Protein AF-A0A0F9FUJ2-F1 (afdb_monomer_lite)

Structure (mmCIF, N/CA/C/O backbone):
data_AF-A0A0F9FUJ2-F1
#
_entry.id   AF-A0A0F9FUJ2-F1
#
loop_
_atom_site.group_PDB
_atom_site.id
_atom_site.type_symbol
_atom_site.label_atom_id
_atom_site.label_alt_id
_atom_site.label_comp_id
_atom_site.label_asym_id
_atom_site.label_entity_id
_atom_site.label_seq_id
_atom_site.pdbx_PDB_ins_code
_atom_site.Cartn_x
_atom_site.Cartn_y
_atom_site.Cartn_z
_atom_site.occupancy
_atom_site.B_iso_or_equiv
_atom_site.auth_seq_id
_atom_site.auth_comp_id
_atom_site.auth_asym_id
_atom_site.auth_atom_id
_atom_site.pdbx_PDB_model_num
ATOM 1 N N . MET A 1 1 ? -7.091 26.805 9.950 1.00 45.78 1 MET A N 1
ATOM 2 C CA . MET A 1 1 ? -6.792 26.039 8.712 1.00 45.78 1 MET A CA 1
ATOM 3 C C . MET A 1 1 ? -6.373 24.570 8.927 1.00 45.78 1 MET A C 1
ATOM 5 O O . MET A 1 1 ? -6.290 23.841 7.948 1.00 45.78 1 MET A O 1
ATOM 9 N N . SER A 1 2 ? -6.128 24.084 10.155 1.00 50.72 2 SER A N 1
ATOM 10 C CA . SER A 1 2 ? -5.623 22.715 10.412 1.00 50.72 2 SER A CA 1
ATOM 11 C C . SER A 1 2 ? -6.694 21.611 10.482 1.00 50.72 2 SER A C 1
ATOM 13 O O . SER A 1 2 ? -6.381 20.450 10.231 1.00 50.72 2 SER A O 1
ATOM 15 N N . ILE A 1 3 ? -7.947 21.951 10.800 1.00 48.38 3 ILE A N 1
ATOM 16 C CA . ILE A 1 3 ? -9.041 20.981 11.002 1.00 48.38 3 ILE A CA 1
ATOM 17 C C . ILE A 1 3 ? -9.506 20.376 9.666 1.00 48.38 3 ILE A C 1
ATOM 19 O O . ILE A 1 3 ? -9.654 19.165 9.548 1.00 48.38 3 ILE A O 1
ATOM 23 N N . GLN A 1 4 ? -9.624 21.200 8.623 1.00 52.62 4 GLN A N 1
ATOM 24 C CA . GLN A 1 4 ? -10.130 20.781 7.311 1.00 52.62 4 GLN A CA 1
ATOM 25 C C . GLN A 1 4 ? -9.221 19.743 6.620 1.00 52.62 4 GLN A C 1
ATOM 27 O O . GLN A 1 4 ? -9.714 18.802 6.007 1.00 52.62 4 GLN A O 1
ATOM 32 N N . ARG A 1 5 ? -7.890 19.845 6.792 1.00 56.22 5 ARG A N 1
ATOM 33 C CA . ARG A 1 5 ? -6.932 18.848 6.270 1.00 56.22 5 ARG A CA 1
ATOM 34 C C . ARG A 1 5 ? -6.957 17.524 7.036 1.00 56.22 5 ARG A C 1
ATOM 36 O O . ARG A 1 5 ? -6.703 16.487 6.433 1.00 56.22 5 ARG A O 1
ATOM 43 N N . LYS A 1 6 ? -7.237 17.546 8.348 1.00 58.53 6 LYS A N 1
ATOM 44 C CA . LYS A 1 6 ? -7.368 16.313 9.146 1.00 58.53 6 LYS A CA 1
ATOM 45 C C . LYS A 1 6 ? -8.558 15.482 8.662 1.00 58.53 6 LYS A C 1
ATOM 47 O O . LYS A 1 6 ? -8.400 14.282 8.478 1.00 58.53 6 LYS A O 1
ATOM 52 N N . ASN A 1 7 ? -9.679 16.136 8.356 1.00 74.50 7 ASN A N 1
ATOM 53 C CA . ASN A 1 7 ? -10.855 15.461 7.803 1.00 74.50 7 ASN A CA 1
ATOM 54 C C . ASN A 1 7 ? -10.595 14.889 6.404 1.00 74.50 7 ASN A C 1
ATOM 56 O O . ASN A 1 7 ? -11.013 13.774 6.126 1.00 74.50 7 ASN A O 1
ATOM 60 N N . GLN A 1 8 ? -9.851 15.598 5.546 1.00 83.38 8 GLN A N 1
ATOM 61 C CA . GLN A 1 8 ? -9.552 15.108 4.196 1.00 83.38 8 GLN A CA 1
ATOM 62 C C . GLN A 1 8 ? -8.716 13.822 4.199 1.00 83.38 8 GLN A C 1
ATOM 64 O O . GLN A 1 8 ? -9.025 12.895 3.457 1.00 83.38 8 GLN A O 1
ATOM 69 N N . LYS A 1 9 ? -7.652 13.751 5.013 1.00 87.06 9 LYS A N 1
ATOM 70 C CA . LYS A 1 9 ? -6.793 12.559 5.025 1.00 87.06 9 LYS A CA 1
ATOM 71 C C . LYS A 1 9 ? -7.545 11.316 5.515 1.00 87.06 9 LYS A C 1
ATOM 73 O O . LYS A 1 9 ? -7.355 10.249 4.944 1.00 87.06 9 LYS A O 1
ATOM 78 N N . ASN A 1 10 ? -8.384 11.466 6.544 1.00 89.44 10 ASN A N 1
ATOM 79 C CA . ASN A 1 10 ? -9.231 10.376 7.033 1.00 89.44 10 ASN A CA 1
ATOM 80 C C . ASN A 1 10 ? -10.231 9.942 5.957 1.00 89.44 10 ASN A C 1
ATOM 82 O O . ASN A 1 10 ? -10.264 8.767 5.621 1.00 89.44 10 ASN A O 1
ATOM 86 N N . ALA A 1 11 ? -10.932 10.895 5.332 1.00 90.81 11 ALA A N 1
ATOM 87 C CA . ALA A 1 11 ? -11.892 10.599 4.270 1.00 90.81 11 ALA A CA 1
ATOM 88 C C . ALA A 1 11 ? -11.256 9.852 3.084 1.00 90.81 11 ALA A C 1
ATOM 90 O O . ALA A 1 11 ? -11.866 8.953 2.519 1.00 90.81 11 ALA A O 1
ATOM 91 N N . ILE A 1 12 ? -10.014 10.181 2.708 1.00 94.25 12 ILE A N 1
ATOM 92 C CA . ILE A 1 12 ? -9.293 9.444 1.657 1.00 94.25 12 ILE A CA 1
ATOM 93 C C . ILE A 1 12 ? -9.009 7.999 2.082 1.00 94.25 12 ILE A C 1
ATOM 95 O O . ILE A 1 12 ? -9.163 7.099 1.262 1.00 94.25 12 ILE A O 1
ATOM 99 N N . LEU A 1 13 ? -8.600 7.763 3.333 1.00 94.19 13 LEU A N 1
ATOM 100 C CA . LEU A 1 13 ? -8.364 6.404 3.830 1.00 94.19 13 LEU A C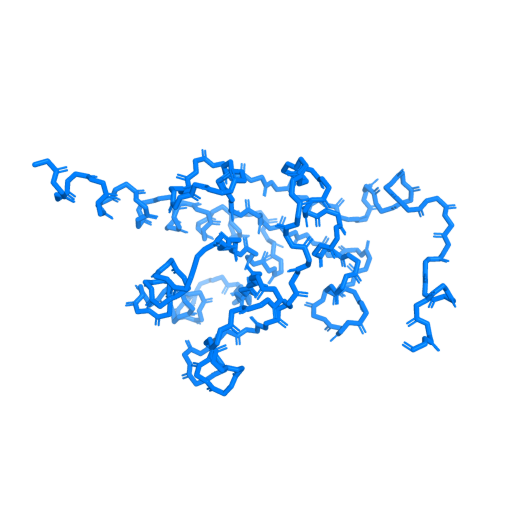A 1
ATOM 101 C C . LEU A 1 13 ? -9.660 5.594 3.921 1.00 94.19 13 LEU A C 1
ATOM 103 O O . LEU A 1 13 ? -9.669 4.438 3.518 1.00 94.19 13 LEU A O 1
ATOM 107 N N . GLU A 1 14 ? -10.742 6.206 4.399 1.00 93.12 14 GLU A N 1
ATOM 108 C CA . GLU A 1 14 ? -12.070 5.590 4.484 1.00 93.12 14 GLU A CA 1
ATOM 109 C C . GLU A 1 14 ? -12.599 5.223 3.092 1.00 93.12 14 GLU A C 1
ATOM 111 O O . GLU A 1 14 ? -12.982 4.080 2.860 1.00 93.12 14 GLU A O 1
ATOM 116 N N . ASN A 1 15 ? -12.517 6.145 2.127 1.00 94.81 15 ASN A N 1
ATOM 117 C CA . ASN A 1 15 ? -12.907 5.876 0.742 1.00 94.81 15 ASN A CA 1
ATOM 118 C C . ASN A 1 15 ? -12.045 4.784 0.101 1.00 94.81 15 ASN A C 1
ATOM 120 O O . ASN A 1 15 ? -12.552 3.963 -0.656 1.00 94.81 15 ASN A O 1
ATOM 124 N N . ALA A 1 16 ? -10.740 4.764 0.383 1.00 96.19 16 ALA A N 1
ATOM 125 C CA . ALA A 1 16 ? -9.858 3.728 -0.137 1.00 96.19 16 ALA A CA 1
ATOM 126 C C . ALA A 1 16 ? -10.161 2.353 0.463 1.00 96.19 16 ALA A C 1
ATOM 128 O O . ALA A 1 16 ? -10.064 1.356 -0.246 1.00 96.19 16 ALA A O 1
ATOM 129 N N . LEU A 1 17 ? -10.532 2.304 1.744 1.00 94.75 17 LEU A N 1
ATOM 130 C CA . LEU A 1 17 ? -10.955 1.075 2.401 1.00 94.75 17 LEU A CA 1
ATOM 131 C C . LEU A 1 17 ? -12.286 0.569 1.830 1.00 94.75 17 LEU A C 1
ATOM 133 O O . LEU A 1 17 ? -12.355 -0.595 1.448 1.00 94.75 17 LEU A O 1
ATOM 137 N N . SER A 1 18 ? -13.285 1.448 1.677 1.00 92.56 18 SER A N 1
ATOM 138 C CA . SER A 1 18 ? -14.558 1.117 1.009 1.00 92.56 18 SER A CA 1
ATOM 139 C C . SER A 1 18 ? -14.305 0.562 -0.389 1.00 92.56 18 SER A C 1
ATOM 141 O O . SER A 1 18 ? -14.780 -0.514 -0.736 1.00 92.56 18 SER A O 1
ATOM 143 N N . LEU A 1 19 ? -13.453 1.236 -1.167 1.00 94.69 19 LEU A N 1
ATOM 144 C CA . LEU A 1 19 ? -13.098 0.790 -2.509 1.00 94.69 19 LEU A CA 1
ATOM 145 C C . LEU A 1 19 ? -12.387 -0.569 -2.496 1.00 94.69 19 LEU A C 1
ATOM 147 O O . LEU A 1 19 ? -12.620 -1.390 -3.383 1.00 94.69 19 LEU A O 1
ATOM 151 N N . ALA A 1 20 ? -11.522 -0.829 -1.511 1.00 94.50 20 ALA A N 1
ATOM 152 C CA . ALA A 1 20 ? -10.864 -2.123 -1.369 1.00 94.50 20 ALA A CA 1
ATOM 153 C C . ALA A 1 20 ? -11.888 -3.240 -1.129 1.00 94.50 20 ALA A C 1
ATOM 155 O O . ALA A 1 20 ? -11.844 -4.253 -1.823 1.00 94.50 20 ALA A O 1
ATOM 156 N N . MET A 1 21 ? -12.853 -3.018 -0.238 1.00 91.25 21 MET A N 1
ATOM 157 C CA . MET A 1 21 ? -13.930 -3.968 0.050 1.00 91.25 21 MET A CA 1
ATOM 158 C C . MET A 1 21 ? -14.839 -4.193 -1.168 1.00 91.25 21 MET A C 1
ATOM 160 O O . MET A 1 21 ? -15.047 -5.331 -1.584 1.00 91.25 21 MET A O 1
ATOM 164 N N . GLU A 1 22 ? -15.308 -3.117 -1.804 1.00 92.31 22 GLU A N 1
ATOM 165 C CA . GLU A 1 22 ? -16.194 -3.162 -2.979 1.00 92.31 22 GLU A CA 1
ATOM 166 C C . GLU A 1 22 ? -15.566 -3.895 -4.170 1.00 92.31 22 GLU A C 1
ATOM 168 O O . GLU A 1 22 ? -16.246 -4.588 -4.927 1.00 92.31 22 GLU A O 1
ATOM 173 N N . THR A 1 23 ? -14.252 -3.752 -4.348 1.00 92.38 23 THR A N 1
ATOM 174 C CA . THR A 1 23 ? -13.517 -4.378 -5.457 1.00 92.38 23 THR A CA 1
ATOM 175 C C . THR A 1 23 ? -13.031 -5.792 -5.144 1.00 92.38 23 THR A C 1
ATOM 177 O O . THR A 1 23 ? -12.441 -6.434 -6.025 1.00 92.38 23 THR A O 1
ATOM 180 N N . GLY A 1 24 ? -13.260 -6.283 -3.921 1.00 91.25 24 GLY A N 1
ATOM 181 C CA . GLY A 1 24 ? -12.705 -7.544 -3.432 1.00 91.25 24 GLY A CA 1
ATOM 182 C C . GLY A 1 24 ? -11.175 -7.539 -3.414 1.00 91.25 24 GLY A C 1
ATOM 183 O O . GLY A 1 24 ? -10.555 -8.547 -3.741 1.00 91.25 24 GLY A O 1
ATOM 184 N N . SER A 1 25 ? -10.564 -6.385 -3.138 1.00 93.75 25 SER A N 1
ATOM 185 C CA . SER A 1 25 ? -9.114 -6.272 -3.006 1.00 93.75 25 SER A CA 1
ATOM 186 C C . SER A 1 25 ? -8.649 -6.936 -1.716 1.00 93.75 25 SER A C 1
ATOM 188 O O . SER A 1 25 ? -9.225 -6.732 -0.653 1.00 93.75 25 SER A O 1
ATOM 190 N N . GLU A 1 26 ? -7.569 -7.700 -1.813 1.00 93.81 26 GLU A N 1
ATOM 191 C CA . GLU A 1 26 ? -6.996 -8.433 -0.687 1.00 93.81 26 GLU A CA 1
ATOM 192 C C . GLU A 1 26 ? -6.340 -7.487 0.326 1.00 93.81 26 GLU A C 1
ATOM 194 O O . GLU A 1 26 ? -6.437 -7.686 1.541 1.00 93.81 26 GLU A O 1
ATOM 199 N N . LYS A 1 27 ? -5.654 -6.453 -0.182 1.00 95.75 27 LYS A N 1
ATOM 200 C CA . LYS A 1 27 ? -4.870 -5.529 0.637 1.00 95.75 27 LYS A CA 1
ATOM 201 C C . LYS A 1 27 ? -5.101 -4.064 0.286 1.00 95.75 27 LYS A C 1
ATOM 203 O O . LYS A 1 27 ? -5.233 -3.685 -0.881 1.00 95.75 27 LYS A O 1
ATOM 208 N N . LEU A 1 28 ? -5.009 -3.227 1.317 1.00 97.44 28 LEU A N 1
ATOM 209 C CA . LEU A 1 28 ? -4.913 -1.774 1.231 1.00 97.44 28 LEU A CA 1
ATOM 210 C C . LEU A 1 28 ? -3.486 -1.332 1.575 1.00 97.44 28 LEU A C 1
ATOM 212 O O . LEU A 1 28 ? -3.028 -1.465 2.708 1.00 97.44 28 LEU A O 1
ATOM 216 N N . PHE A 1 29 ? -2.779 -0.778 0.598 1.00 97.69 29 PHE A N 1
ATOM 217 C CA . PHE A 1 29 ? -1.428 -0.252 0.748 1.00 97.69 29 PHE A CA 1
ATOM 218 C C . PHE A 1 29 ? -1.486 1.248 1.029 1.00 97.69 29 PHE A C 1
ATOM 220 O O . PHE A 1 29 ? -1.960 2.028 0.202 1.00 97.69 29 PHE A O 1
ATOM 227 N N . ILE A 1 30 ? -0.951 1.675 2.171 1.00 96.56 30 ILE A N 1
ATOM 228 C CA . ILE A 1 30 ? -0.904 3.088 2.565 1.00 96.56 30 ILE A CA 1
ATOM 229 C C . ILE A 1 30 ? 0.543 3.564 2.525 1.00 96.56 30 ILE A C 1
ATOM 231 O O . ILE A 1 30 ? 1.384 3.107 3.298 1.00 96.56 30 ILE A O 1
ATOM 235 N N . PHE A 1 31 ? 0.840 4.508 1.639 1.00 94.75 31 PHE A N 1
ATOM 236 C CA . PHE A 1 31 ? 2.177 5.062 1.485 1.00 94.75 31 PHE A CA 1
ATOM 237 C C . PHE A 1 31 ? 2.372 6.284 2.368 1.00 94.75 31 PHE A C 1
ATOM 239 O O . PHE A 1 31 ? 1.623 7.257 2.289 1.00 94.75 31 PHE A O 1
ATOM 246 N N . THR A 1 32 ? 3.441 6.266 3.155 1.00 92.19 32 THR A N 1
ATOM 247 C CA . THR A 1 32 ? 3.859 7.401 3.972 1.00 92.19 32 THR A CA 1
ATOM 248 C C . THR A 1 32 ? 5.206 7.931 3.496 1.00 92.19 32 THR A C 1
ATOM 250 O O . THR A 1 32 ? 6.043 7.193 2.977 1.00 92.19 32 THR A O 1
ATOM 253 N N . ASP A 1 33 ? 5.409 9.240 3.653 1.00 87.62 33 ASP A N 1
ATOM 254 C CA . ASP A 1 33 ? 6.661 9.912 3.274 1.00 87.62 33 ASP A CA 1
ATOM 255 C C . ASP A 1 33 ? 7.446 10.430 4.482 1.00 87.62 33 ASP A C 1
ATOM 257 O O . ASP A 1 33 ? 8.654 10.643 4.388 1.00 87.62 33 ASP A O 1
ATOM 261 N N . THR A 1 34 ? 6.790 10.606 5.632 1.00 86.94 34 THR A N 1
ATOM 262 C CA . THR A 1 34 ? 7.417 11.108 6.859 1.00 86.94 34 THR A CA 1
ATOM 263 C C . THR A 1 34 ? 7.030 10.267 8.068 1.00 86.94 34 THR A C 1
ATOM 265 O O . THR A 1 34 ? 5.980 9.623 8.092 1.00 86.94 34 THR A O 1
ATOM 268 N N . GLU A 1 35 ? 7.844 10.312 9.122 1.00 89.06 35 GLU A N 1
ATOM 269 C CA . GLU A 1 35 ? 7.521 9.648 10.391 1.00 89.06 35 GLU A CA 1
ATOM 270 C C . GLU A 1 35 ? 6.243 10.185 11.027 1.00 89.06 35 GLU A C 1
ATOM 272 O O . GLU A 1 35 ? 5.491 9.438 11.651 1.00 89.06 35 GLU A O 1
ATOM 277 N N . GLN A 1 36 ? 5.988 11.485 10.861 1.00 89.00 36 GLN A N 1
ATOM 278 C CA . GLN A 1 36 ? 4.767 12.112 11.340 1.00 89.00 36 GLN A CA 1
ATOM 279 C C . GLN A 1 36 ? 3.542 11.495 10.660 1.00 89.00 36 GLN A C 1
ATOM 281 O O . GLN A 1 36 ? 2.555 11.211 11.339 1.00 89.00 36 GLN A O 1
ATOM 286 N N . ASP A 1 37 ? 3.619 11.243 9.352 1.00 89.25 37 ASP A N 1
ATOM 287 C CA . ASP A 1 37 ? 2.543 10.588 8.611 1.00 89.25 37 ASP A CA 1
ATOM 288 C C . ASP A 1 37 ? 2.382 9.132 9.033 1.00 89.25 37 ASP A C 1
ATOM 290 O O . ASP A 1 37 ? 1.258 8.717 9.296 1.00 89.25 37 ASP A O 1
ATOM 294 N N . CYS A 1 38 ? 3.482 8.389 9.211 1.00 91.31 38 CYS A N 1
ATOM 295 C CA . CYS A 1 38 ? 3.434 7.037 9.776 1.00 91.31 38 CYS A CA 1
ATOM 296 C C . CYS A 1 38 ? 2.685 7.028 11.108 1.00 91.31 38 CYS A C 1
ATOM 298 O O . CYS A 1 38 ? 1.691 6.326 11.262 1.00 91.31 38 CYS A O 1
ATOM 300 N N . ARG A 1 39 ? 3.125 7.844 12.072 1.00 92.62 39 ARG A N 1
ATOM 301 C CA . ARG A 1 39 ? 2.522 7.893 13.411 1.00 92.62 39 ARG A CA 1
ATOM 302 C C . ARG A 1 39 ? 1.071 8.361 13.379 1.00 92.62 39 ARG A C 1
ATOM 304 O O . ARG A 1 39 ? 0.303 7.977 14.257 1.00 92.62 39 ARG A O 1
ATOM 311 N N . TRP A 1 40 ? 0.700 9.195 12.412 1.00 91.94 40 TRP A N 1
ATOM 312 C CA . TRP A 1 40 ? -0.687 9.585 12.197 1.00 91.94 40 TRP A CA 1
ATOM 313 C C . TRP A 1 40 ? -1.530 8.406 11.685 1.00 91.94 40 TRP A C 1
ATOM 315 O O . TRP A 1 40 ? -2.567 8.142 12.288 1.00 91.94 40 TRP A O 1
ATOM 325 N N . VAL A 1 41 ? -1.068 7.648 10.679 1.00 93.88 41 VAL A N 1
ATOM 326 C CA . VAL A 1 41 ? -1.776 6.447 10.184 1.00 93.88 41 VAL A CA 1
ATOM 327 C C . VAL A 1 41 ? -1.920 5.402 11.290 1.00 93.88 41 VAL A C 1
ATOM 329 O O . VAL A 1 41 ? -3.014 4.906 11.525 1.00 93.88 41 VAL A O 1
ATOM 332 N N . LEU A 1 42 ? -0.862 5.130 12.060 1.00 93.69 42 LEU A N 1
ATOM 333 C CA . LEU A 1 42 ? -0.927 4.164 13.168 1.00 93.69 42 LEU A CA 1
ATOM 334 C C . LEU A 1 42 ? -1.991 4.521 14.224 1.00 93.69 42 LEU A C 1
ATOM 336 O O . LEU A 1 42 ? -2.449 3.647 14.956 1.00 93.69 42 LEU A O 1
ATOM 340 N N . LYS A 1 43 ? -2.384 5.799 14.311 1.00 92.06 43 LYS A N 1
ATOM 341 C CA . LYS A 1 43 ? -3.414 6.306 15.227 1.00 92.06 43 LYS A CA 1
ATOM 342 C C . LYS A 1 43 ? -4.788 6.489 14.575 1.00 92.06 43 LYS A C 1
ATOM 344 O O . LYS A 1 43 ? -5.722 6.815 15.300 1.00 92.06 43 LYS A O 1
ATOM 349 N N . SER A 1 44 ? -4.927 6.326 13.256 1.00 89.56 44 SER A N 1
ATOM 350 C CA . SER A 1 44 ? -6.202 6.562 12.559 1.00 89.56 44 SER A CA 1
ATOM 351 C C . SER A 1 44 ? -7.241 5.478 12.843 1.00 89.56 44 SER A C 1
ATOM 353 O O . SER A 1 44 ? -8.430 5.748 12.748 1.00 89.56 44 SER A O 1
ATOM 355 N N . GLY A 1 45 ? -6.797 4.271 13.212 1.00 88.19 45 GLY A N 1
ATOM 356 C CA . GLY A 1 45 ? -7.673 3.122 13.449 1.00 88.19 45 GLY A CA 1
ATOM 357 C C . GLY A 1 45 ? -8.119 2.394 12.179 1.00 88.19 45 GLY A C 1
ATOM 358 O O . GLY A 1 45 ? -8.899 1.455 12.292 1.00 88.19 45 GLY A O 1
ATOM 359 N N . ILE A 1 46 ? -7.603 2.770 10.999 1.00 91.19 46 ILE A N 1
ATOM 360 C CA . ILE A 1 46 ? -8.042 2.191 9.719 1.00 91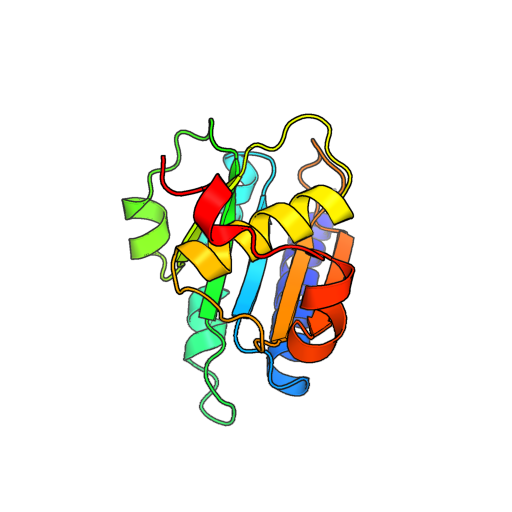.19 46 ILE A CA 1
ATOM 361 C C . ILE A 1 46 ? -7.795 0.675 9.630 1.00 91.19 46 ILE A C 1
ATOM 363 O O . ILE A 1 46 ? -8.605 -0.027 9.041 1.00 91.19 46 ILE A O 1
ATOM 367 N N . SER A 1 47 ? -6.737 0.150 10.266 1.00 90.56 47 SER A N 1
ATOM 368 C CA . SER A 1 47 ? -6.497 -1.301 10.364 1.00 90.56 47 SER A CA 1
ATOM 369 C C . SER A 1 47 ? -7.645 -2.044 11.044 1.00 90.56 47 SER A C 1
ATOM 371 O O . SER A 1 47 ? -8.096 -3.061 10.541 1.00 90.56 47 SER A O 1
ATOM 373 N N . LYS A 1 48 ? -8.166 -1.502 12.149 1.00 88.38 48 LYS A N 1
ATOM 374 C CA . LYS A 1 48 ? -9.284 -2.106 12.887 1.00 88.38 48 LYS A CA 1
ATOM 375 C C . LYS A 1 48 ? -10.577 -2.051 12.085 1.00 88.38 48 LYS A C 1
ATOM 377 O O . LYS A 1 48 ? -11.295 -3.035 12.008 1.00 88.38 48 LYS A O 1
ATOM 382 N N . MET A 1 49 ? -10.832 -0.919 11.426 1.00 85.88 49 MET A N 1
ATOM 383 C CA . MET A 1 49 ? -11.986 -0.778 10.532 1.00 85.88 49 MET A CA 1
ATOM 384 C C . MET A 1 49 ? -11.963 -1.806 9.396 1.00 85.88 49 MET A C 1
ATOM 386 O O . MET A 1 49 ? -13.014 -2.257 8.963 1.00 85.88 49 MET A O 1
ATOM 390 N N . ALA A 1 50 ? -10.773 -2.180 8.922 1.00 83.81 50 ALA A N 1
ATOM 391 C CA . ALA A 1 50 ? -10.612 -3.171 7.868 1.00 83.81 50 ALA A CA 1
ATOM 392 C C . ALA A 1 50 ? -10.825 -4.626 8.340 1.00 83.81 50 ALA A C 1
ATOM 394 O O . ALA A 1 50 ? -11.058 -5.507 7.510 1.00 83.81 50 ALA A O 1
ATOM 395 N N . GLU A 1 51 ? -10.750 -4.874 9.654 1.00 80.69 51 GLU A N 1
ATOM 396 C CA . GLU A 1 51 ? -10.994 -6.175 10.295 1.00 80.69 51 GLU A CA 1
ATOM 397 C C . GLU A 1 51 ? -12.453 -6.343 10.768 1.00 80.69 51 GLU A C 1
ATOM 399 O O . GLU A 1 51 ? -12.979 -7.452 10.713 1.00 80.69 51 GLU A O 1
ATOM 404 N N . ASP A 1 52 ? -13.104 -5.261 11.214 1.00 69.00 52 ASP A N 1
ATOM 405 C CA . ASP A 1 52 ? -14.402 -5.288 11.914 1.00 69.00 52 ASP A CA 1
ATOM 406 C C . ASP A 1 52 ? -15.644 -5.319 10.994 1.00 69.00 52 ASP A C 1
ATOM 408 O O . ASP A 1 52 ? -16.772 -5.430 11.486 1.00 69.00 52 ASP A O 1
ATOM 412 N N . ASP A 1 53 ? -15.487 -5.228 9.670 1.00 59.69 53 ASP A N 1
ATOM 413 C CA . ASP A 1 53 ? -16.621 -5.116 8.742 1.00 59.69 53 ASP A CA 1
ATOM 414 C C . ASP A 1 53 ? -17.249 -6.492 8.448 1.00 59.69 53 ASP A C 1
ATOM 416 O O . ASP A 1 53 ? -17.042 -7.092 7.396 1.00 59.69 53 ASP A O 1
ATOM 420 N N . GLY A 1 54 ? -18.004 -7.020 9.422 1.00 53.06 54 GLY A N 1
ATOM 421 C CA . GLY A 1 54 ? -18.594 -8.371 9.480 1.00 53.06 54 GLY A CA 1
ATOM 422 C C . GLY A 1 54 ? -19.586 -8.768 8.370 1.00 53.06 54 GLY A C 1
ATOM 423 O O . GLY A 1 54 ? -20.384 -9.685 8.566 1.00 53.06 54 GLY A O 1
ATOM 424 N N . VAL A 1 55 ? -19.553 -8.089 7.223 1.00 54.41 55 VAL A N 1
ATOM 425 C CA . VAL A 1 55 ? -20.353 -8.332 6.014 1.00 54.41 55 VAL A CA 1
ATOM 426 C C . VAL A 1 55 ? -19.463 -8.648 4.797 1.00 54.41 55 VAL A C 1
ATOM 428 O O . VAL A 1 55 ? -19.900 -9.373 3.902 1.00 54.41 55 VAL A O 1
ATOM 431 N N . HIS A 1 56 ? -18.207 -8.185 4.775 1.00 55.47 56 HIS A N 1
ATOM 432 C CA . HIS A 1 56 ? -17.254 -8.396 3.680 1.00 55.47 56 HIS A CA 1
ATOM 433 C C . HIS A 1 56 ? -15.987 -9.125 4.158 1.00 55.47 56 HIS A C 1
ATOM 435 O O . HIS A 1 56 ? -15.696 -9.195 5.350 1.00 55.47 56 HIS A O 1
ATOM 441 N N . ALA A 1 57 ? -15.241 -9.732 3.227 1.00 60.19 57 ALA A N 1
ATOM 442 C CA . ALA A 1 57 ? -13.950 -10.343 3.546 1.00 60.19 57 ALA A CA 1
ATOM 443 C C . ALA A 1 57 ? -13.001 -9.274 4.114 1.00 60.19 57 ALA A C 1
ATOM 445 O O . ALA A 1 57 ? -12.924 -8.171 3.570 1.00 60.19 57 ALA A O 1
ATOM 446 N N . SER A 1 58 ? -12.293 -9.596 5.201 1.00 76.19 58 SER A N 1
ATOM 447 C CA . SER A 1 58 ? -11.359 -8.664 5.831 1.00 76.19 58 SER A CA 1
ATOM 448 C C . SER A 1 58 ? -10.274 -8.229 4.843 1.00 76.19 58 SER A C 1
ATOM 450 O O . SER A 1 58 ? -9.689 -9.048 4.131 1.00 76.19 58 SER A O 1
ATOM 452 N N . CYS A 1 59 ? -10.001 -6.925 4.796 1.00 86.75 59 CYS A N 1
ATOM 453 C CA . CYS A 1 59 ? -8.966 -6.358 3.935 1.00 86.75 59 CYS A CA 1
ATOM 454 C C . CYS A 1 59 ? -7.714 -6.091 4.774 1.00 86.75 59 CYS A C 1
ATOM 456 O O . CYS A 1 59 ? -7.709 -5.217 5.639 1.00 86.75 59 CYS A O 1
ATOM 458 N N . GLY A 1 60 ? -6.614 -6.799 4.517 1.00 91.94 60 GLY A N 1
ATOM 459 C CA . GLY A 1 60 ? -5.370 -6.544 5.248 1.00 91.94 60 GLY A CA 1
ATOM 460 C C . GLY A 1 60 ? -4.799 -5.161 4.915 1.00 91.94 60 GLY A C 1
ATOM 461 O O . GLY A 1 60 ? -4.832 -4.731 3.761 1.00 91.94 60 GLY A O 1
ATOM 462 N N . VAL A 1 61 ? -4.243 -4.451 5.899 1.00 96.19 61 VAL A N 1
ATOM 463 C CA . VAL A 1 61 ? -3.636 -3.130 5.665 1.00 96.19 61 VAL A CA 1
ATOM 464 C C . VAL A 1 61 ? -2.115 -3.211 5.750 1.00 96.19 61 VAL A C 1
ATOM 466 O O . VAL A 1 61 ? -1.542 -3.573 6.780 1.00 96.19 61 VAL A O 1
ATOM 469 N N . VAL A 1 62 ? -1.449 -2.809 4.667 1.00 97.12 62 VAL A N 1
ATOM 470 C CA . VAL A 1 62 ? 0.012 -2.778 4.560 1.00 97.12 62 VAL A CA 1
ATOM 471 C C . VAL A 1 62 ? 0.493 -1.332 4.566 1.00 97.12 62 VAL A C 1
ATOM 473 O O . VAL A 1 62 ? 0.152 -0.529 3.696 1.00 97.12 62 VAL A O 1
ATOM 476 N N . LEU A 1 63 ? 1.330 -0.987 5.539 1.00 96.50 63 LEU A N 1
ATOM 477 C CA . LEU A 1 63 ? 1.955 0.325 5.624 1.00 96.50 63 LEU A CA 1
ATOM 478 C C . LEU A 1 63 ? 3.280 0.329 4.853 1.00 96.50 63 LEU A C 1
ATOM 480 O O . LEU A 1 63 ? 4.204 -0.431 5.159 1.00 96.50 63 LEU A O 1
ATOM 484 N N . ILE A 1 64 ? 3.389 1.219 3.866 1.00 95.50 64 ILE A N 1
ATOM 485 C CA . ILE A 1 64 ? 4.610 1.429 3.088 1.00 95.50 64 ILE A CA 1
ATOM 486 C C . ILE A 1 64 ? 5.376 2.600 3.695 1.00 95.50 64 ILE A C 1
ATOM 488 O O . ILE A 1 64 ? 5.031 3.763 3.487 1.00 95.50 64 ILE A O 1
ATOM 492 N N . VAL A 1 65 ? 6.423 2.276 4.451 1.00 93.56 65 VAL A N 1
ATOM 493 C CA . VAL A 1 65 ? 7.174 3.213 5.294 1.00 93.56 65 VAL A CA 1
ATOM 494 C C . VAL A 1 65 ? 8.538 3.531 4.675 1.00 93.56 65 VAL A C 1
ATOM 496 O O . VAL A 1 65 ? 9.208 2.616 4.188 1.00 93.56 65 VAL A O 1
ATOM 499 N N . PRO A 1 66 ? 9.032 4.782 4.737 1.00 89.31 66 PRO A N 1
ATOM 500 C CA . PRO A 1 66 ? 10.387 5.106 4.304 1.00 89.31 66 PRO A CA 1
ATOM 501 C C . PRO A 1 66 ? 11.441 4.264 5.037 1.00 89.31 66 PRO A C 1
ATOM 503 O O . PRO A 1 66 ? 11.426 4.152 6.265 1.00 89.31 66 PRO A O 1
ATOM 506 N N . LYS A 1 67 ? 12.413 3.708 4.303 1.00 87.69 67 LYS A N 1
ATOM 507 C CA . LYS A 1 67 ? 13.466 2.834 4.862 1.00 87.69 67 LYS A CA 1
ATOM 508 C C . LYS A 1 67 ? 14.262 3.483 6.001 1.00 87.69 67 LYS A C 1
ATOM 510 O O . LYS A 1 67 ? 14.732 2.781 6.884 1.00 87.69 67 LYS A O 1
ATOM 515 N N . ARG A 1 68 ? 14.412 4.811 5.974 1.00 87.62 68 ARG A N 1
ATOM 516 C CA . ARG A 1 68 ? 15.148 5.590 6.986 1.00 87.62 68 ARG A CA 1
ATOM 517 C C . ARG A 1 68 ? 14.295 6.031 8.182 1.00 87.62 68 ARG A C 1
ATOM 519 O O . ARG A 1 68 ? 14.814 6.720 9.043 1.00 87.62 68 ARG A O 1
ATOM 526 N N . SER A 1 69 ? 13.009 5.685 8.216 1.00 88.88 69 SER A N 1
ATOM 527 C CA . SER A 1 69 ? 12.131 6.044 9.330 1.00 88.88 69 SER A CA 1
ATOM 528 C C . SER A 1 69 ? 12.491 5.263 10.597 1.00 88.88 69 SER A C 1
ATOM 530 O O . SER A 1 69 ? 12.607 4.038 10.558 1.00 88.88 69 SER A O 1
ATOM 532 N N . GLU A 1 70 ? 12.566 5.960 11.726 1.00 92.06 70 GLU A N 1
ATOM 533 C CA . GLU A 1 70 ? 12.824 5.413 13.060 1.00 92.06 70 GLU A CA 1
ATOM 534 C C . GLU A 1 70 ? 11.599 4.739 13.700 1.00 92.06 70 GLU A C 1
ATOM 536 O O . GLU A 1 70 ? 11.717 4.083 14.737 1.00 92.06 70 GLU A O 1
ATOM 541 N N . VAL A 1 71 ? 10.408 4.866 13.099 1.00 92.56 71 VAL A N 1
ATOM 542 C CA . VAL A 1 71 ? 9.195 4.178 13.573 1.00 92.56 71 VAL A CA 1
ATOM 543 C C . VAL A 1 71 ? 9.454 2.678 13.538 1.00 92.56 71 VAL A C 1
ATOM 545 O O . VAL A 1 71 ? 9.752 2.154 12.475 1.00 92.56 71 VAL A O 1
ATOM 548 N N . LYS A 1 72 ? 9.365 1.974 14.669 1.00 94.00 72 LYS A N 1
ATOM 549 C CA . LYS A 1 72 ? 9.745 0.554 14.759 1.00 94.00 72 LYS A CA 1
ATOM 550 C C . LYS A 1 72 ? 8.691 -0.366 14.140 1.00 94.00 72 LYS A C 1
ATOM 552 O O . LYS A 1 72 ? 7.496 -0.135 14.300 1.00 94.00 72 LYS A O 1
ATOM 557 N N . ASP A 1 73 ? 9.119 -1.476 13.537 1.00 93.19 73 ASP A N 1
ATOM 558 C CA . ASP A 1 73 ? 8.192 -2.488 12.993 1.00 93.19 73 ASP A CA 1
ATOM 559 C C . ASP A 1 73 ? 7.291 -3.097 14.082 1.00 93.19 73 ASP A C 1
ATOM 561 O O . ASP A 1 73 ? 6.139 -3.431 13.818 1.00 93.19 73 ASP A O 1
ATOM 565 N N . SER A 1 74 ? 7.769 -3.173 15.329 1.00 93.44 74 SER A N 1
ATOM 566 C CA . SER A 1 74 ? 6.960 -3.611 16.471 1.00 93.44 74 SER A CA 1
ATOM 567 C C . SER A 1 74 ? 5.825 -2.640 16.812 1.00 93.44 74 SER A C 1
ATOM 569 O O . SER A 1 74 ? 4.744 -3.089 17.188 1.00 93.44 74 SER A O 1
ATOM 571 N N . GLU A 1 75 ? 6.036 -1.327 16.654 1.00 94.50 75 GLU A N 1
ATOM 572 C CA . GLU A 1 75 ? 4.980 -0.317 16.816 1.00 94.50 75 GLU A CA 1
ATOM 573 C C . GLU A 1 75 ? 3.920 -0.467 15.719 1.00 94.50 75 GLU A C 1
ATOM 575 O O . GLU A 1 75 ? 2.727 -0.419 16.010 1.00 94.50 75 GLU A O 1
ATOM 580 N N . ILE A 1 76 ? 4.358 -0.708 14.479 1.00 95.06 76 ILE A N 1
ATOM 581 C CA . ILE A 1 76 ? 3.484 -0.897 13.313 1.00 95.06 76 ILE A CA 1
ATOM 582 C C . ILE A 1 76 ? 2.632 -2.162 13.478 1.00 95.06 76 ILE A C 1
ATOM 584 O O . ILE A 1 76 ? 1.405 -2.099 13.398 1.00 95.06 76 ILE A O 1
ATOM 588 N N . LYS A 1 77 ? 3.267 -3.289 13.822 1.00 93.44 77 LYS A N 1
ATOM 589 C CA . LYS A 1 77 ? 2.583 -4.569 14.044 1.00 93.44 77 LYS A CA 1
ATOM 590 C C . LYS A 1 77 ? 1.593 -4.503 15.207 1.00 93.44 77 LYS A C 1
ATOM 592 O O . LYS A 1 77 ? 0.486 -5.013 15.093 1.00 93.44 77 LYS A O 1
ATOM 597 N N . LYS A 1 78 ? 1.953 -3.842 16.316 1.00 92.94 78 LYS A N 1
ATOM 598 C CA . LYS A 1 78 ? 1.049 -3.659 17.469 1.00 92.94 78 LYS A CA 1
ATOM 599 C C . LYS A 1 78 ? -0.213 -2.867 17.104 1.00 92.94 78 LYS A C 1
ATOM 601 O O . LYS A 1 78 ? -1.240 -3.039 17.751 1.00 92.94 78 LYS A O 1
ATOM 606 N N . ALA A 1 79 ? -0.136 -2.004 16.096 1.00 92.38 79 ALA A N 1
ATOM 607 C CA . ALA A 1 79 ? -1.277 -1.249 15.596 1.00 92.38 79 ALA A CA 1
ATOM 608 C C . ALA A 1 79 ? -2.109 -2.013 14.541 1.00 92.38 79 ALA A C 1
ATOM 610 O O . ALA A 1 79 ? -3.076 -1.450 14.034 1.00 92.38 79 ALA A O 1
ATOM 611 N N . GLY A 1 80 ? -1.766 -3.269 14.226 1.00 91.94 80 GLY A N 1
ATOM 612 C CA . GLY A 1 80 ? -2.518 -4.115 13.290 1.00 91.94 80 GLY A CA 1
ATOM 613 C C . GLY A 1 80 ? -2.141 -3.923 11.820 1.00 91.94 80 GLY A C 1
ATOM 614 O O . GLY A 1 80 ? -2.961 -4.167 10.948 1.00 91.94 80 GLY A O 1
ATOM 615 N N . TYR A 1 81 ? -0.928 -3.445 11.528 1.00 94.94 81 TYR A N 1
ATOM 616 C CA . TYR A 1 81 ? -0.468 -3.253 10.151 1.00 94.94 81 TYR A CA 1
ATOM 617 C C . TYR A 1 81 ? 0.676 -4.202 9.811 1.00 94.94 81 TYR A C 1
ATOM 619 O O . TYR A 1 81 ? 1.587 -4.434 10.614 1.00 94.94 81 TYR A O 1
ATOM 627 N N . GLU A 1 82 ? 0.681 -4.663 8.567 1.00 95.56 82 GLU A N 1
ATOM 628 C CA . GLU A 1 82 ? 1.861 -5.239 7.928 1.00 95.56 82 GLU A CA 1
ATOM 629 C C . GLU A 1 82 ? 2.776 -4.109 7.425 1.00 95.56 82 GLU A C 1
ATOM 631 O O . GLU A 1 82 ? 2.344 -2.968 7.256 1.00 95.56 82 GLU A O 1
ATOM 636 N N . CYS A 1 83 ? 4.067 -4.387 7.210 1.00 95.56 83 CYS A N 1
ATOM 637 C CA . CYS A 1 83 ? 5.053 -3.341 6.917 1.00 95.56 83 CYS A CA 1
ATOM 638 C C . CYS A 1 83 ? 5.953 -3.684 5.727 1.00 95.56 83 CYS A C 1
ATOM 640 O O . CYS A 1 83 ? 6.666 -4.699 5.709 1.00 95.56 83 CYS A O 1
ATOM 642 N N . ILE A 1 84 ? 6.025 -2.756 4.773 1.00 95.12 84 ILE A N 1
ATOM 643 C CA . ILE A 1 84 ? 7.050 -2.735 3.730 1.00 95.12 84 ILE A CA 1
ATOM 644 C C . ILE A 1 84 ? 7.890 -1.473 3.903 1.00 95.12 84 ILE A C 1
ATOM 646 O O . ILE A 1 84 ? 7.391 -0.351 3.868 1.00 95.12 84 ILE A O 1
ATOM 650 N N . ARG A 1 85 ? 9.204 -1.660 4.047 1.00 92.06 85 ARG A N 1
ATOM 651 C CA . ARG A 1 85 ? 10.174 -0.564 4.082 1.00 92.06 85 ARG A CA 1
ATOM 652 C C . ARG A 1 85 ? 10.597 -0.236 2.658 1.00 92.06 85 ARG A C 1
ATOM 654 O O . ARG A 1 85 ? 11.279 -1.036 2.026 1.00 92.06 85 ARG A O 1
ATOM 661 N N . SER A 1 86 ? 10.214 0.936 2.167 1.00 84.81 86 SER A N 1
ATOM 662 C CA . SER A 1 86 ? 10.497 1.369 0.800 1.00 84.81 86 SER A CA 1
ATOM 663 C C . SER A 1 86 ? 11.637 2.380 0.727 1.00 84.81 86 SER A C 1
ATOM 665 O O . SER A 1 86 ? 11.761 3.278 1.567 1.00 84.81 86 SER A O 1
ATOM 667 N N . TRP A 1 87 ? 12.490 2.244 -0.291 1.00 74.50 87 TRP A N 1
ATOM 668 C CA . TRP A 1 87 ? 13.511 3.241 -0.604 1.00 74.50 87 TRP A CA 1
ATOM 669 C C . TRP A 1 87 ? 12.866 4.399 -1.374 1.00 74.50 87 TRP A C 1
ATOM 671 O O . TRP A 1 87 ? 12.872 4.459 -2.598 1.00 74.50 87 TRP A O 1
ATOM 681 N N . SER A 1 88 ? 12.263 5.322 -0.632 1.00 59.75 88 SER A N 1
ATOM 682 C CA . SER A 1 88 ? 11.526 6.472 -1.154 1.00 59.75 88 SER A CA 1
ATOM 683 C C . SER A 1 88 ? 12.461 7.607 -1.603 1.00 59.75 88 SER A C 1
ATOM 685 O O . SER A 1 88 ? 12.379 8.703 -1.062 1.00 59.75 88 SER A O 1
ATOM 687 N N . GLY A 1 89 ? 13.400 7.393 -2.524 1.00 61.12 89 GLY A N 1
ATOM 688 C CA . GLY A 1 89 ? 14.236 8.483 -3.062 1.00 61.12 89 GLY A CA 1
ATOM 689 C C . GLY A 1 89 ? 13.688 9.008 -4.389 1.00 61.12 89 GLY A C 1
ATOM 690 O O . GLY A 1 89 ? 13.684 8.230 -5.326 1.00 61.12 89 GLY A O 1
ATOM 691 N N . ASN A 1 90 ? 13.236 10.272 -4.489 1.00 65.69 90 ASN A N 1
ATOM 692 C CA . ASN A 1 90 ? 12.822 10.974 -5.732 1.00 65.69 90 ASN A CA 1
ATOM 693 C C . ASN A 1 90 ? 12.074 10.126 -6.792 1.00 65.69 90 ASN A C 1
ATOM 695 O O . ASN A 1 90 ? 12.226 10.325 -7.996 1.00 65.69 90 ASN A O 1
ATOM 699 N N . GLN A 1 91 ? 11.271 9.155 -6.364 1.00 77.56 91 GLN A N 1
ATOM 700 C CA . GLN A 1 91 ? 10.605 8.221 -7.266 1.00 77.56 91 GLN A CA 1
ATOM 701 C C . GLN A 1 91 ? 9.230 8.743 -7.671 1.00 77.56 91 GLN A C 1
ATOM 703 O O . GLN A 1 91 ? 8.519 9.367 -6.879 1.00 77.56 91 GLN A O 1
ATOM 708 N N . SER A 1 92 ? 8.822 8.421 -8.899 1.00 86.75 92 SER A N 1
ATOM 709 C CA . SER A 1 92 ? 7.440 8.628 -9.330 1.00 86.75 92 SER A CA 1
ATOM 710 C C . SER A 1 92 ? 6.473 7.812 -8.457 1.00 86.75 92 SER A C 1
ATOM 712 O O . SER A 1 92 ? 6.846 6.774 -7.903 1.00 86.75 92 SER A O 1
ATOM 714 N N . ARG A 1 93 ? 5.207 8.245 -8.366 1.00 88.94 93 ARG A N 1
ATOM 715 C CA . ARG A 1 93 ? 4.138 7.484 -7.688 1.00 88.94 93 ARG A CA 1
ATOM 716 C C . ARG A 1 93 ? 4.084 6.034 -8.183 1.00 88.94 93 ARG A C 1
ATOM 718 O O . ARG A 1 93 ? 4.053 5.110 -7.381 1.00 88.94 93 ARG A O 1
ATOM 725 N N . PHE A 1 94 ? 4.170 5.846 -9.497 1.00 88.06 94 PHE A N 1
ATOM 726 C CA . PHE A 1 94 ? 4.130 4.533 -10.133 1.00 88.06 94 PHE A CA 1
ATOM 727 C C . PHE A 1 94 ? 5.324 3.650 -9.752 1.00 88.06 94 PHE A C 1
ATOM 729 O O . PHE A 1 94 ? 5.148 2.489 -9.399 1.00 88.06 94 PHE A O 1
ATOM 736 N N . SER A 1 95 ? 6.538 4.209 -9.735 1.00 88.12 95 SER A N 1
ATOM 737 C CA . SER A 1 95 ? 7.741 3.478 -9.314 1.00 88.12 95 SER A CA 1
ATOM 738 C C . SER A 1 95 ? 7.643 3.014 -7.859 1.00 88.12 95 SER A C 1
ATOM 740 O O . SER A 1 95 ? 8.011 1.883 -7.552 1.00 88.12 95 SER A O 1
ATOM 742 N N . ARG A 1 96 ? 7.101 3.860 -6.972 1.00 90.75 96 ARG A N 1
ATOM 743 C CA . ARG A 1 96 ? 6.875 3.507 -5.562 1.00 90.75 96 ARG A CA 1
ATOM 744 C C . ARG A 1 96 ? 5.883 2.356 -5.420 1.00 90.75 96 ARG A C 1
ATOM 746 O O . ARG A 1 96 ? 6.129 1.450 -4.630 1.00 90.75 96 ARG A O 1
ATOM 753 N N . VAL A 1 97 ? 4.790 2.401 -6.182 1.00 93.31 97 VAL A N 1
ATOM 754 C CA . VAL A 1 97 ? 3.760 1.355 -6.201 1.00 93.31 97 VAL A CA 1
ATOM 755 C C . VAL A 1 97 ? 4.344 0.027 -6.676 1.00 93.31 97 VAL A C 1
ATOM 757 O O . VAL A 1 97 ? 4.266 -0.959 -5.951 1.00 93.31 97 VAL A O 1
ATOM 760 N N . LYS A 1 98 ? 5.053 0.019 -7.810 1.00 91.62 98 LYS A N 1
ATOM 761 C CA . LYS A 1 98 ? 5.739 -1.179 -8.318 1.00 91.62 98 LYS A CA 1
ATOM 762 C C . LYS A 1 98 ? 6.726 -1.764 -7.320 1.00 91.62 98 LYS A C 1
ATOM 764 O O . LYS A 1 98 ? 6.747 -2.970 -7.100 1.00 91.62 98 LYS A O 1
ATOM 769 N N . TYR A 1 99 ? 7.528 -0.911 -6.689 1.00 90.75 99 TYR A N 1
ATOM 770 C CA . TYR A 1 99 ? 8.465 -1.352 -5.662 1.00 90.75 99 TYR A CA 1
ATOM 771 C C . TYR A 1 99 ? 7.736 -2.004 -4.479 1.00 90.75 99 TYR A C 1
ATOM 773 O O . TYR A 1 99 ? 8.164 -3.045 -3.986 1.00 90.75 99 TYR A O 1
ATOM 781 N N . ALA A 1 100 ? 6.620 -1.420 -4.037 1.00 93.62 100 ALA A N 1
ATOM 782 C CA . ALA A 1 100 ? 5.809 -1.994 -2.972 1.00 93.62 100 ALA A CA 1
ATOM 783 C C . ALA A 1 100 ? 5.199 -3.344 -3.371 1.00 93.62 100 ALA A C 1
ATOM 785 O O . ALA A 1 100 ? 5.234 -4.256 -2.556 1.00 93.62 100 ALA A O 1
ATOM 786 N N . PHE A 1 101 ? 4.706 -3.505 -4.603 1.00 94.12 101 PHE A N 1
ATOM 787 C CA . PHE A 1 101 ? 4.191 -4.794 -5.081 1.00 94.12 101 PHE A CA 1
ATOM 788 C C . PHE A 1 101 ? 5.260 -5.864 -5.090 1.00 94.12 101 PHE A C 1
ATOM 790 O O . PHE A 1 101 ? 5.060 -6.947 -4.550 1.00 94.12 101 PHE A O 1
ATOM 797 N N . LEU A 1 102 ? 6.426 -5.518 -5.625 1.00 91.38 102 LEU A N 1
ATOM 798 C CA . LEU A 1 102 ? 7.550 -6.424 -5.671 1.00 91.38 102 LEU A CA 1
ATOM 799 C C . LEU A 1 102 ? 7.912 -6.921 -4.265 1.00 91.38 102 LEU A C 1
ATOM 801 O O . LEU A 1 102 ? 7.962 -8.122 -4.024 1.00 91.38 102 LEU A O 1
ATOM 805 N N . HIS A 1 103 ? 8.075 -6.005 -3.310 1.00 91.94 103 HIS A N 1
ATOM 806 C CA . HIS A 1 103 ? 8.364 -6.369 -1.924 1.00 91.94 103 HIS A CA 1
ATOM 807 C C . HIS A 1 103 ? 7.201 -7.055 -1.201 1.00 91.94 103 HIS A C 1
ATOM 809 O O . HIS A 1 103 ? 7.446 -7.850 -0.297 1.00 91.94 103 HIS A O 1
ATOM 815 N N . GLY A 1 104 ? 5.960 -6.748 -1.569 1.00 94.12 104 GLY A N 1
ATOM 816 C CA . GLY A 1 104 ? 4.771 -7.403 -1.039 1.00 94.12 104 GLY A CA 1
ATOM 817 C C . GLY A 1 104 ? 4.751 -8.878 -1.413 1.00 94.12 104 GLY A C 1
ATOM 818 O O . GLY A 1 104 ? 4.630 -9.715 -0.525 1.00 94.12 104 GLY A O 1
ATOM 819 N N . VAL A 1 105 ? 4.991 -9.187 -2.691 1.00 92.75 105 VAL A N 1
ATOM 820 C CA . VAL A 1 105 ? 5.082 -10.566 -3.190 1.00 92.75 105 VAL A CA 1
ATOM 821 C C . VAL A 1 105 ? 6.232 -11.321 -2.539 1.00 92.75 105 VAL A C 1
ATOM 823 O O . VAL A 1 105 ? 6.066 -12.448 -2.089 1.00 92.75 105 VAL A O 1
ATOM 826 N N . GLN A 1 106 ? 7.399 -10.691 -2.413 1.00 88.69 106 GLN A N 1
ATOM 827 C CA . GLN A 1 106 ? 8.544 -11.325 -1.757 1.00 88.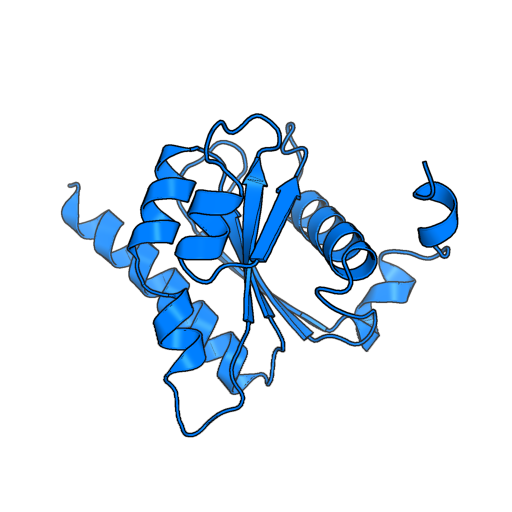69 106 GLN A CA 1
ATOM 828 C C . GLN A 1 106 ? 8.318 -11.681 -0.291 1.00 88.69 106 GLN A C 1
ATOM 830 O O . GLN A 1 106 ? 8.893 -12.643 0.205 1.00 88.69 106 GLN A O 1
ATOM 835 N N . LYS A 1 107 ? 7.566 -10.843 0.420 1.00 91.06 107 LYS A N 1
ATOM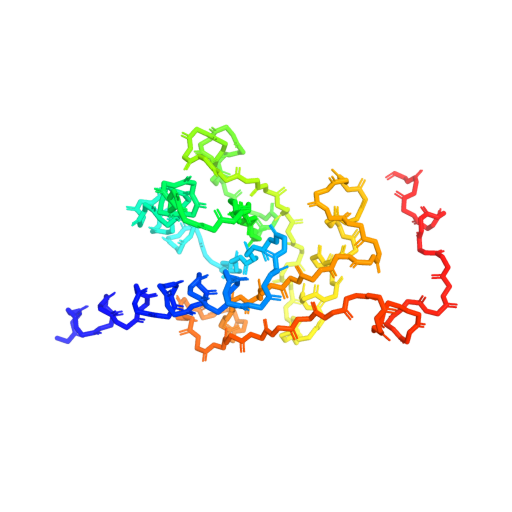 836 C CA . LYS A 1 107 ? 7.246 -11.051 1.830 1.00 91.06 107 LYS A CA 1
ATOM 837 C C . LYS A 1 107 ? 5.993 -11.905 2.018 1.00 91.06 107 LYS A C 1
ATOM 839 O O . LYS A 1 107 ? 5.540 -12.015 3.152 1.00 91.06 107 LYS A O 1
ATOM 844 N N . GLU A 1 108 ? 5.435 -12.437 0.929 1.00 92.69 108 GLU A N 1
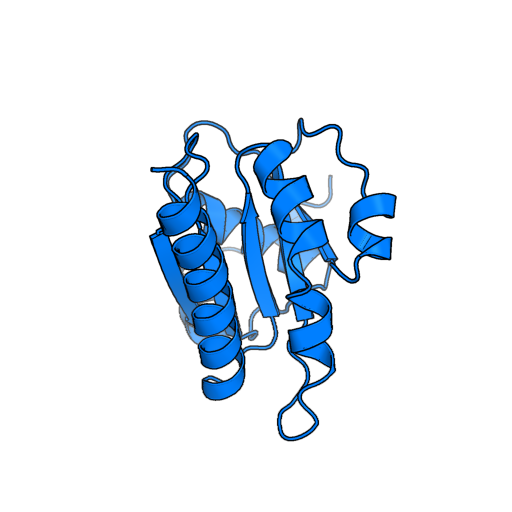ATOM 845 C CA . GLU A 1 108 ? 4.199 -13.225 0.924 1.00 92.69 108 GLU A CA 1
ATOM 846 C C . GLU A 1 108 ? 3.010 -12.457 1.534 1.00 92.69 108 GLU A C 1
ATOM 848 O O . GLU A 1 108 ? 2.086 -13.044 2.085 1.00 92.69 108 GLU A O 1
ATOM 853 N N . LEU A 1 109 ? 3.036 -11.120 1.443 1.00 93.69 109 LEU A N 1
ATOM 854 C CA . LEU A 1 109 ? 1.933 -10.253 1.878 1.00 93.69 109 LEU A CA 1
ATOM 855 C C . LEU A 1 109 ? 0.835 -10.166 0.817 1.00 93.69 109 LEU A C 1
ATOM 857 O O . LEU A 1 109 ? -0.285 -9.797 1.130 1.00 93.69 109 LEU A O 1
ATOM 861 N N . ILE A 1 110 ? 1.193 -10.416 -0.438 1.00 94.94 110 ILE A N 1
ATOM 862 C CA . ILE A 1 110 ? 0.317 -10.504 -1.606 1.00 94.94 110 ILE A CA 1
ATOM 863 C C . ILE A 1 110 ? 0.925 -11.543 -2.554 1.00 94.94 110 ILE A C 1
ATOM 865 O O . ILE A 1 110 ? 2.107 -11.872 -2.439 1.00 94.94 110 ILE A O 1
ATOM 869 N N . SER A 1 111 ? 0.164 -12.020 -3.524 1.00 93.81 111 SER A N 1
ATOM 870 C CA . SER A 1 111 ? 0.619 -12.862 -4.629 1.00 93.81 111 SER A CA 1
ATOM 871 C C . SER A 1 111 ? 0.550 -12.109 -5.963 1.00 93.81 111 SER A C 1
ATOM 873 O O . SER A 1 111 ? 0.121 -10.957 -6.049 1.00 93.81 111 SER A O 1
ATOM 875 N N . THR A 1 112 ? 1.033 -12.737 -7.036 1.00 93.50 112 THR A N 1
ATOM 876 C CA . THR A 1 112 ? 1.063 -12.130 -8.380 1.00 93.50 112 THR A CA 1
ATOM 877 C C . THR A 1 112 ? -0.316 -12.014 -9.032 1.00 93.50 112 THR A C 1
ATOM 879 O O . THR A 1 112 ? -0.436 -11.412 -10.091 1.00 93.50 112 THR A O 1
ATOM 882 N N . ASP A 1 113 ? -1.339 -12.602 -8.423 1.00 94.50 113 AS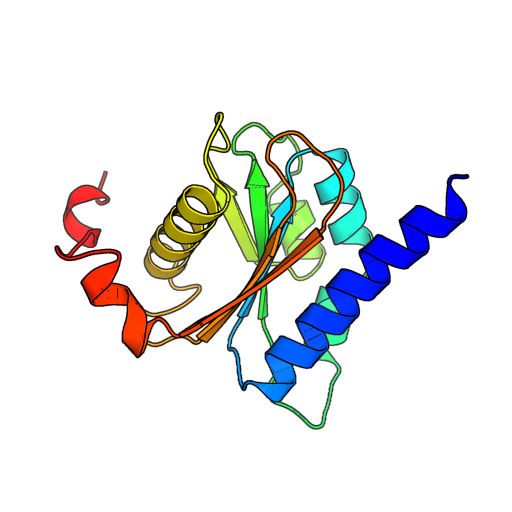P A N 1
ATOM 883 C CA . ASP A 1 113 ? -2.751 -12.542 -8.798 1.00 94.50 113 ASP A CA 1
ATOM 884 C C . ASP A 1 113 ? -3.601 -11.727 -7.805 1.00 94.50 113 ASP A C 1
ATOM 886 O O . ASP A 1 113 ? -4.811 -11.605 -7.994 1.00 94.50 113 ASP A O 1
ATOM 890 N N . SER A 1 114 ? -2.989 -11.122 -6.779 1.00 94.69 114 SER A N 1
ATOM 891 C CA . SER A 1 114 ? -3.703 -10.266 -5.829 1.00 94.69 114 SER A CA 1
ATOM 892 C C . SER A 1 114 ? -4.251 -9.002 -6.489 1.00 94.69 114 SER A C 1
ATOM 894 O O . SER A 1 114 ? -3.643 -8.403 -7.381 1.00 94.69 114 SER A O 1
ATOM 896 N N . LYS A 1 115 ? -5.366 -8.516 -5.943 1.00 96.44 115 LYS A N 1
ATOM 897 C CA . LYS A 1 115 ? -5.885 -7.174 -6.209 1.00 96.44 115 LYS A CA 1
ATOM 898 C C . LYS A 1 115 ? -5.622 -6.270 -5.009 1.00 96.44 115 LYS A C 1
ATOM 900 O O . LYS A 1 115 ? -5.894 -6.654 -3.873 1.00 96.44 115 LYS A O 1
ATOM 905 N N . VAL A 1 116 ? -5.067 -5.086 -5.255 1.00 96.88 116 VAL A N 1
ATOM 906 C CA . VAL A 1 116 ? -4.554 -4.189 -4.212 1.00 96.88 116 VAL A CA 1
ATOM 907 C C . VAL A 1 116 ? -5.019 -2.759 -4.457 1.00 96.88 116 VAL A C 1
ATOM 909 O O . VAL A 1 116 ? -4.864 -2.219 -5.555 1.00 96.88 116 VAL A O 1
ATOM 912 N N . VAL A 1 117 ? -5.513 -2.099 -3.410 1.00 97.88 117 VAL A N 1
ATOM 913 C CA . VAL A 1 117 ? -5.753 -0.649 -3.424 1.00 97.88 117 VAL A CA 1
ATOM 914 C C . VAL A 1 117 ? -4.544 0.064 -2.840 1.00 97.88 117 VAL A C 1
ATOM 916 O O . VAL A 1 117 ? -4.043 -0.306 -1.788 1.00 97.88 117 VAL A O 1
ATOM 919 N N . CYS A 1 118 ? -4.064 1.106 -3.506 1.00 97.44 118 CYS A N 1
ATOM 920 C CA . CYS A 1 118 ? -2.931 1.915 -3.074 1.00 97.44 118 CYS A CA 1
ATOM 921 C C . CYS A 1 118 ? -3.369 3.352 -2.805 1.00 97.44 118 CYS A C 1
ATOM 923 O O . CYS A 1 118 ? -3.957 3.992 -3.678 1.00 97.44 118 CYS A O 1
ATOM 925 N N . VAL A 1 119 ? -2.997 3.882 -1.640 1.00 96.62 119 VAL A N 1
ATOM 926 C CA . VAL A 1 119 ? -3.200 5.280 -1.250 1.00 96.62 119 VAL A CA 1
ATOM 927 C C . VAL A 1 119 ? -1.859 5.961 -1.074 1.00 96.62 119 VAL A C 1
ATOM 929 O O . VAL A 1 119 ? -1.049 5.549 -0.244 1.00 96.62 119 VAL A O 1
ATOM 932 N N . LEU A 1 120 ? -1.617 7.024 -1.833 1.00 93.75 120 LEU A N 1
ATOM 933 C CA . LEU A 1 120 ? -0.342 7.727 -1.808 1.00 93.75 120 LEU A CA 1
ATOM 934 C C . LEU A 1 120 ? -0.471 9.209 -2.143 1.00 93.75 120 LEU A C 1
ATOM 936 O O . LEU A 1 120 ? -1.432 9.656 -2.766 1.00 93.75 120 LEU A O 1
ATOM 940 N N . GLY A 1 121 ? 0.529 9.964 -1.703 1.00 89.94 121 GLY A N 1
ATOM 941 C CA . GLY A 1 121 ? 0.736 11.364 -2.049 1.00 89.94 121 GLY A CA 1
ATOM 942 C C . GLY A 1 121 ? 1.861 11.570 -3.065 1.00 89.94 121 GLY A C 1
ATOM 943 O O . GLY A 1 121 ? 2.559 10.619 -3.446 1.00 89.94 121 GLY A O 1
ATOM 944 N N . PRO A 1 122 ? 2.091 12.823 -3.492 1.00 85.44 122 PRO A N 1
ATOM 945 C CA . PRO A 1 122 ? 3.316 13.188 -4.184 1.00 85.44 122 PRO A CA 1
ATOM 946 C C . PRO A 1 122 ? 4.517 12.988 -3.259 1.00 85.44 122 PRO A C 1
ATOM 948 O O . PRO A 1 122 ? 4.445 13.275 -2.067 1.00 85.44 122 PRO A O 1
ATOM 951 N N . TRP A 1 123 ? 5.637 12.551 -3.832 1.00 81.94 123 TRP A N 1
ATOM 952 C CA . TRP A 1 123 ? 6.857 12.300 -3.073 1.00 81.94 123 TRP A CA 1
ATOM 953 C C . TRP A 1 123 ? 7.317 13.521 -2.262 1.00 81.94 123 TRP A C 1
ATOM 955 O O . TRP A 1 123 ? 7.347 14.651 -2.761 1.00 81.94 123 TRP A O 1
ATOM 965 N N . GLY A 1 124 ? 7.702 13.276 -1.008 1.00 78.81 124 GLY A N 1
ATOM 966 C CA . GLY A 1 124 ? 8.217 14.297 -0.097 1.00 78.81 124 GLY A CA 1
ATOM 967 C C . GLY A 1 124 ? 7.130 15.230 0.439 1.00 78.81 124 GLY A C 1
ATOM 968 O O . GLY A 1 124 ? 7.441 16.281 1.007 1.00 78.81 124 GLY A O 1
ATOM 969 N N . LYS A 1 125 ? 5.852 14.882 0.249 1.00 82.56 125 LYS A N 1
ATOM 970 C CA . LYS A 1 125 ? 4.708 15.626 0.777 1.00 82.56 125 LYS A CA 1
ATOM 971 C C . LYS A 1 125 ? 3.915 14.739 1.725 1.00 82.56 125 LYS A C 1
ATOM 973 O O . LYS A 1 125 ? 3.735 13.554 1.501 1.00 82.56 125 LYS A O 1
ATOM 978 N N . SER A 1 126 ? 3.392 15.350 2.782 1.00 80.56 126 SER A N 1
ATOM 979 C CA . SER A 1 126 ? 2.680 14.628 3.838 1.00 80.56 126 SER A CA 1
ATOM 980 C C . SER A 1 126 ? 1.202 14.366 3.549 1.00 80.56 126 SER A C 1
ATOM 982 O O . SER A 1 126 ? 0.513 13.733 4.345 1.00 80.56 126 SER A O 1
ATOM 984 N N . HIS A 1 127 ? 0.652 14.891 2.456 1.00 84.88 127 HIS A N 1
ATOM 985 C CA . HIS A 1 127 ? -0.762 14.710 2.136 1.00 84.88 127 HIS A CA 1
ATOM 986 C C . HIS A 1 127 ? -0.961 13.489 1.242 1.00 84.88 127 HIS A C 1
ATOM 988 O O . HIS A 1 127 ? -0.143 13.221 0.372 1.00 84.88 127 HIS A O 1
ATOM 994 N N . LEU A 1 128 ? -2.066 12.783 1.460 1.00 90.19 128 LEU A N 1
ATOM 995 C CA . LEU A 1 128 ? -2.563 11.750 0.561 1.00 90.19 128 LEU A CA 1
ATOM 996 C C . LEU A 1 128 ? -3.517 12.430 -0.421 1.00 90.19 128 LEU A C 1
ATOM 998 O O . LEU A 1 128 ? -4.333 13.246 0.008 1.00 90.19 128 LEU A O 1
ATOM 1002 N N . ASP A 1 129 ? -3.388 12.144 -1.713 1.00 91.62 129 ASP A N 1
ATOM 1003 C CA . ASP A 1 129 ? -4.245 12.727 -2.757 1.00 91.62 129 ASP A CA 1
ATOM 1004 C C . ASP A 1 129 ? -4.704 11.725 -3.815 1.00 91.62 129 ASP A C 1
ATOM 1006 O O . ASP A 1 129 ? -5.579 12.044 -4.614 1.00 91.62 129 ASP A O 1
ATOM 1010 N N . THR A 1 130 ? -4.123 10.528 -3.828 1.00 93.88 130 THR A N 1
ATOM 1011 C CA . THR A 1 130 ? -4.321 9.554 -4.893 1.00 93.88 130 THR A CA 1
ATOM 1012 C C . THR A 1 130 ? -4.744 8.214 -4.303 1.00 93.88 130 THR A C 1
ATOM 1014 O O . THR A 1 130 ? -4.068 7.695 -3.414 1.00 93.88 130 THR A O 1
ATOM 1017 N N . ILE A 1 131 ? -5.821 7.643 -4.844 1.00 96.88 131 ILE A N 1
ATOM 1018 C CA . ILE A 1 131 ? -6.236 6.250 -4.642 1.00 96.88 131 ILE A CA 1
ATOM 1019 C C . ILE A 1 131 ? -6.135 5.554 -6.002 1.00 96.88 131 ILE A C 1
ATOM 1021 O O . ILE A 1 131 ? -6.585 6.097 -7.008 1.00 96.88 131 ILE A O 1
ATOM 1025 N N . THR A 1 132 ? -5.528 4.373 -6.049 1.00 96.31 132 THR A N 1
ATOM 1026 C CA . THR A 1 132 ? -5.439 3.551 -7.267 1.00 96.31 132 THR A CA 1
ATOM 1027 C C . THR A 1 132 ? -5.772 2.105 -6.946 1.00 96.31 132 THR A C 1
ATOM 1029 O O . THR A 1 132 ? -5.416 1.632 -5.872 1.00 96.31 132 THR A O 1
ATOM 1032 N N . VAL A 1 133 ? -6.425 1.410 -7.873 1.00 96.62 133 VAL A N 1
ATOM 1033 C CA . VAL A 1 133 ? -6.717 -0.025 -7.772 1.00 96.62 133 VAL A CA 1
ATOM 1034 C C . VAL A 1 133 ? -5.851 -0.749 -8.788 1.00 96.62 133 VAL A C 1
ATOM 1036 O O . VAL A 1 133 ? -5.767 -0.316 -9.937 1.00 96.62 133 VAL A O 1
ATOM 1039 N N . HIS A 1 134 ? -5.204 -1.826 -8.360 1.00 96.00 134 HIS A N 1
ATOM 1040 C CA . HIS A 1 134 ? -4.314 -2.623 -9.194 1.00 96.00 134 HIS A CA 1
ATOM 1041 C C . HIS A 1 134 ? -4.738 -4.077 -9.135 1.00 96.00 134 HIS A C 1
ATOM 1043 O O . HIS A 1 134 ? -4.866 -4.640 -8.052 1.00 96.00 134 HIS A O 1
ATOM 1049 N N . ASP A 1 135 ? -4.940 -4.668 -10.304 1.00 95.81 135 ASP A N 1
ATOM 1050 C CA . ASP A 1 135 ? -5.169 -6.097 -10.468 1.00 95.81 135 ASP A CA 1
ATOM 1051 C C . ASP A 1 135 ? -3.881 -6.718 -11.013 1.00 95.81 135 ASP A C 1
ATOM 1053 O O . ASP A 1 135 ? -3.531 -6.529 -12.186 1.00 95.81 135 ASP A O 1
ATOM 1057 N N . LEU A 1 136 ? -3.128 -7.392 -10.140 1.00 94.31 136 LEU A N 1
ATOM 1058 C CA . LEU A 1 136 ? -1.808 -7.901 -10.499 1.00 94.31 136 LEU A CA 1
ATOM 1059 C C . LEU A 1 136 ? -1.902 -9.073 -11.474 1.00 94.31 136 LEU A C 1
ATOM 1061 O O . LEU A 1 136 ? -1.014 -9.210 -12.311 1.00 94.31 136 LEU A O 1
ATOM 1065 N N . ALA A 1 137 ? -3.000 -9.835 -11.482 1.00 92.69 137 ALA A N 1
ATOM 1066 C CA . ALA A 1 137 ? -3.186 -10.901 -12.464 1.00 92.69 137 ALA A CA 1
ATOM 1067 C C . ALA A 1 137 ? -3.130 -10.360 -13.906 1.00 92.69 137 ALA A C 1
ATOM 1069 O O . ALA A 1 137 ? -2.668 -11.048 -14.819 1.00 92.69 137 ALA A O 1
ATOM 1070 N N . LEU A 1 138 ? -3.561 -9.108 -14.102 1.00 90.94 138 LEU A N 1
ATOM 1071 C CA . LEU A 1 138 ? -3.550 -8.427 -15.395 1.00 90.94 138 LEU A CA 1
ATOM 1072 C C . LEU A 1 138 ? -2.264 -7.632 -15.648 1.00 90.94 138 LEU A C 1
ATOM 1074 O O . LEU A 1 138 ? -1.806 -7.573 -16.790 1.00 90.94 138 LEU A O 1
ATOM 1078 N N . SER A 1 139 ? -1.689 -6.997 -14.622 1.00 88.38 139 SER A N 1
ATOM 1079 C CA . SER A 1 139 ? -0.567 -6.065 -14.811 1.00 88.38 139 SER A CA 1
ATOM 1080 C C . SER A 1 139 ? 0.812 -6.677 -14.564 1.00 88.38 139 SER A C 1
ATOM 1082 O O . SER A 1 139 ? 1.799 -6.158 -15.087 1.00 88.38 139 SER A O 1
ATOM 1084 N N . TRP A 1 140 ? 0.915 -7.787 -13.823 1.00 88.06 140 TRP A N 1
ATOM 1085 C CA . TRP A 1 140 ? 2.195 -8.286 -13.311 1.00 88.06 140 TRP A CA 1
ATOM 1086 C C . TRP A 1 140 ? 3.217 -8.568 -14.411 1.00 88.06 140 TRP A C 1
ATOM 1088 O O . TRP A 1 140 ? 4.351 -8.110 -14.322 1.00 88.06 140 TRP A O 1
ATOM 1098 N N . SER A 1 141 ? 2.822 -9.269 -15.475 1.00 84.19 141 SER A N 1
ATOM 1099 C CA . SER A 1 141 ? 3.725 -9.610 -16.586 1.00 84.19 141 SER A CA 1
ATOM 1100 C C . SER A 1 141 ? 4.163 -8.391 -17.406 1.00 84.19 141 SER A C 1
ATOM 1102 O O . SER A 1 141 ? 5.280 -8.363 -17.919 1.00 84.19 141 SER A O 1
ATOM 1104 N N . ALA A 1 142 ? 3.318 -7.362 -17.505 1.00 84.06 142 ALA A N 1
ATOM 1105 C CA . ALA A 1 142 ? 3.665 -6.100 -18.155 1.00 84.06 142 ALA A CA 1
ATOM 1106 C C . ALA A 1 142 ? 4.592 -5.249 -17.273 1.00 84.06 142 ALA A C 1
ATOM 1108 O O . ALA A 1 142 ? 5.486 -4.558 -17.765 1.00 84.06 142 ALA A O 1
ATOM 1109 N N . ASP A 1 143 ? 4.389 -5.310 -15.959 1.00 81.50 143 ASP A N 1
ATOM 1110 C CA . ASP A 1 143 ? 5.149 -4.546 -14.982 1.00 81.50 143 ASP A CA 1
ATOM 1111 C C . ASP A 1 143 ? 6.509 -5.175 -14.656 1.00 81.50 143 ASP A C 1
ATOM 1113 O O . ASP A 1 143 ? 7.469 -4.438 -14.407 1.00 81.50 143 ASP A O 1
ATOM 1117 N N . PHE A 1 144 ? 6.588 -6.507 -14.709 1.00 83.50 144 PHE A N 1
ATOM 1118 C CA . PHE A 1 144 ? 7.748 -7.344 -14.414 1.00 83.50 144 PHE A CA 1
ATOM 1119 C C . PHE A 1 144 ? 7.872 -8.452 -15.483 1.00 83.50 144 PHE A C 1
ATOM 1121 O O . PHE A 1 144 ? 7.496 -9.600 -15.245 1.00 83.50 144 PHE A O 1
ATOM 1128 N N . PRO A 1 145 ? 8.405 -8.132 -16.681 1.00 77.25 145 PRO A N 1
ATOM 1129 C CA . PRO A 1 145 ? 8.453 -9.063 -17.819 1.00 77.25 145 PRO A CA 1
ATOM 1130 C C . PRO A 1 145 ? 9.448 -10.221 -17.643 1.00 77.25 145 PRO A C 1
ATOM 1132 O O . PRO A 1 145 ? 9.511 -11.128 -18.468 1.00 77.25 145 PRO A O 1
ATOM 1135 N N . PHE A 1 146 ? 10.239 -10.192 -16.575 1.00 77.88 146 PHE A N 1
ATOM 1136 C CA . PHE A 1 146 ? 11.105 -11.272 -16.125 1.00 77.88 146 PHE A CA 1
ATOM 1137 C C . PHE A 1 146 ? 10.755 -11.589 -14.675 1.00 77.88 146 PHE A C 1
ATOM 1139 O O . PHE A 1 146 ? 10.391 -10.682 -13.928 1.00 77.88 146 PHE A O 1
ATOM 1146 N N . ASP A 1 147 ? 10.899 -12.855 -14.271 1.00 70.62 147 ASP A N 1
ATOM 1147 C CA . ASP A 1 147 ? 10.735 -13.238 -12.870 1.00 70.62 147 ASP A CA 1
ATOM 1148 C C . ASP A 1 147 ? 11.753 -12.456 -12.029 1.00 70.62 147 ASP A C 1
ATOM 1150 O O . ASP A 1 147 ? 12.961 -12.650 -12.204 1.00 70.62 147 ASP A O 1
ATOM 1154 N N . PRO A 1 148 ? 11.312 -11.540 -11.150 1.00 68.56 148 PRO A N 1
ATOM 1155 C CA . PRO A 1 148 ? 12.240 -10.730 -10.390 1.00 68.56 148 PRO A CA 1
ATOM 1156 C C . PRO A 1 148 ? 12.764 -11.480 -9.160 1.00 68.56 148 PRO A C 1
ATOM 1158 O O . PRO A 1 148 ? 13.768 -11.058 -8.593 1.00 68.56 148 PRO A O 1
ATOM 1161 N N . ARG A 1 149 ? 12.156 -12.611 -8.759 1.00 67.25 149 ARG A N 1
ATOM 1162 C CA . ARG A 1 149 ? 12.543 -13.370 -7.555 1.00 67.25 149 ARG A CA 1
ATOM 1163 C C . ARG A 1 149 ? 14.042 -13.735 -7.519 1.00 67.25 149 ARG A C 1
ATOM 1165 O O . ARG A 1 149 ? 14.655 -13.518 -6.472 1.00 67.25 149 ARG A O 1
ATOM 1172 N N . PRO A 1 150 ? 14.689 -14.180 -8.620 1.00 66.50 150 PRO A N 1
ATOM 1173 C CA . PRO A 1 150 ? 16.124 -14.484 -8.638 1.00 66.50 150 PRO A CA 1
ATOM 1174 C C . PRO A 1 150 ? 17.034 -13.266 -8.425 1.00 66.50 150 PRO A C 1
ATOM 1176 O O . PRO A 1 150 ? 18.117 -13.403 -7.862 1.00 66.50 150 PRO A O 1
ATOM 1179 N N . LEU A 1 151 ? 16.613 -12.063 -8.839 1.00 61.94 151 LEU A N 1
ATOM 1180 C CA . LEU A 1 151 ? 17.401 -10.830 -8.667 1.00 61.94 151 LEU A CA 1
ATOM 1181 C C . LEU A 1 151 ? 17.437 -10.349 -7.216 1.00 61.94 151 LEU A C 1
ATOM 1183 O O . LEU A 1 151 ? 18.204 -9.447 -6.876 1.00 61.94 151 LEU A O 1
ATOM 1187 N N . MET A 1 152 ? 16.590 -10.928 -6.372 1.00 57.59 152 MET A N 1
ATOM 1188 C CA . MET A 1 152 ? 16.318 -10.421 -5.040 1.00 57.59 152 MET A CA 1
ATOM 1189 C C . MET A 1 152 ? 16.642 -11.423 -3.926 1.00 57.59 152 MET A C 1
ATOM 1191 O O . MET A 1 152 ? 16.368 -11.136 -2.765 1.00 57.59 152 MET A O 1
ATOM 1195 N N . ALA A 1 153 ? 17.253 -12.564 -4.261 1.00 53.03 153 ALA A N 1
ATOM 1196 C CA . ALA A 1 153 ? 17.744 -13.575 -3.321 1.00 53.03 153 ALA A CA 1
ATOM 1197 C C . ALA A 1 153 ? 19.099 -13.200 -2.667 1.00 53.03 153 ALA A C 1
ATOM 1199 O O . ALA A 1 153 ? 19.942 -14.068 -2.448 1.00 53.03 153 ALA A O 1
ATOM 1200 N N . LYS A 1 154 ? 19.336 -11.910 -2.392 1.00 45.53 154 LYS A N 1
ATOM 1201 C CA . LYS A 1 154 ? 20.554 -11.404 -1.736 1.00 45.53 154 LYS A CA 1
ATOM 1202 C C . LYS A 1 154 ? 20.263 -10.808 -0.370 1.00 45.53 154 LYS A C 1
ATOM 1204 O O . LYS A 1 154 ? 19.333 -9.976 -0.287 1.00 45.53 154 LYS A O 1
#

Organism: NCBI:txid412755

pLDDT: mean 85.98, std 12.83, range [45.53, 97.88]

Radius of gyration: 14.92 Å; chains: 1; bounding box: 41×40×36 Å

Foldseek 3Di:
DPPVQLVVQLVLLVVLLVVCQVVVFQEEEEEFQALVLVVVVLPSLSLVVQVPPVPTDRHAYEYAAALPHPCDCVSQVVSRYHYDHDPLDPDDPVVRVLRCVVVCCVVVVAHLQGKYWYWDDPHPDGGTDDIDIDGSVPCVCVSPVDDCVVVPPD

Sequence (154 aa):
MSIQRKNQKNAILENALSLAMETGSEKLFIFTDTEQDCRWVLKSGISKMAEDDGVHASCGVVLIVPKRSEVKDSEIKKAGYECIRSWSGNQSRFSRVKYAFLHGVQKELISTDSKVVCVLGPWGKSHLDTITVHDLALSWSADFPFDPRPLMAK

Secondary structure (DSSP, 8-state):
-HHHHHHHHHHHHHHHHHHHHHTT-SEEEEE-SSHHHHHHHHHH-HHHHHH--TTS---EEEEEEETT----HHHHHHTT-EEEEE--SS--HHHHHHHHHHHHHHTTSS-TT-EEEEEE-STT-S---EEEEEEHHHHHHHH-SS--GGGG--